Protein AF-S4NZ75-F1 (afdb_monomer_lite)

pLDDT: mean 73.36, std 19.25, range [35.44, 97.94]

Structure (mmCIF, N/CA/C/O backbone):
data_AF-S4NZ75-F1
#
_entry.id   AF-S4NZ75-F1
#
loop_
_atom_site.group_PDB
_atom_site.id
_atom_site.type_symbol
_atom_site.label_atom_id
_atom_site.label_alt_id
_atom_site.label_comp_id
_atom_site.label_asym_id
_atom_site.label_entity_id
_atom_site.label_seq_id
_atom_site.pdbx_PDB_ins_code
_atom_site.Cartn_x
_atom_site.Cartn_y
_atom_site.Cartn_z
_atom_site.occupancy
_atom_site.B_iso_or_equiv
_atom_site.auth_seq_id
_atom_site.auth_comp_id
_atom_site.auth_asym_id
_atom_site.auth_atom_id
_atom_site.pdbx_PDB_model_num
ATOM 1 N N . MET A 1 1 ? 6.608 3.256 17.952 1.00 56.69 1 MET A N 1
ATOM 2 C CA . MET A 1 1 ? 6.603 2.226 19.010 1.00 56.69 1 MET A CA 1
ATOM 3 C C . MET A 1 1 ? 7.749 2.541 19.946 1.00 56.69 1 MET A C 1
ATOM 5 O O . MET A 1 1 ? 8.880 2.604 19.479 1.00 56.69 1 MET A O 1
ATOM 9 N N . ASN A 1 2 ? 7.466 2.850 21.210 1.00 57.41 2 ASN A N 1
ATOM 10 C CA . ASN A 1 2 ? 8.520 3.160 22.168 1.00 57.41 2 ASN A CA 1
ATOM 11 C C . ASN A 1 2 ? 8.858 1.890 22.957 1.00 57.41 2 ASN A C 1
ATOM 13 O O . ASN A 1 2 ? 8.161 1.525 23.902 1.00 57.41 2 ASN A O 1
ATOM 17 N N . VAL A 1 3 ? 9.915 1.203 22.523 1.00 64.94 3 VAL A N 1
ATOM 18 C CA . VAL A 1 3 ? 10.312 -0.110 23.052 1.00 64.94 3 VAL A CA 1
ATOM 19 C C . VAL A 1 3 ? 10.745 -0.022 24.522 1.00 64.94 3 VAL A C 1
ATOM 21 O O . VAL A 1 3 ? 10.578 -0.989 25.255 1.00 64.94 3 VAL A O 1
ATOM 24 N N . SER A 1 4 ? 11.213 1.142 24.995 1.00 77.75 4 SER A N 1
ATOM 25 C CA . SER A 1 4 ? 11.624 1.324 26.396 1.00 77.75 4 SER A CA 1
ATOM 26 C C . SER A 1 4 ? 10.459 1.516 27.366 1.00 77.75 4 SER A C 1
ATOM 28 O O . SER A 1 4 ? 10.624 1.293 28.561 1.00 77.75 4 SER A O 1
ATOM 30 N N . THR A 1 5 ? 9.282 1.921 26.877 1.00 79.19 5 THR A N 1
ATOM 31 C CA . THR A 1 5 ? 8.102 2.165 27.727 1.00 79.19 5 THR A CA 1
ATOM 32 C C . THR A 1 5 ? 7.029 1.095 27.587 1.00 79.19 5 THR A C 1
ATOM 34 O O . THR A 1 5 ? 6.016 1.180 28.276 1.00 79.19 5 THR A O 1
ATOM 37 N N . GLU A 1 6 ? 7.236 0.087 26.729 1.00 84.12 6 GLU A N 1
ATOM 38 C CA . GLU A 1 6 ? 6.261 -0.982 26.471 1.00 84.12 6 GLU A CA 1
ATOM 39 C C . GLU A 1 6 ? 4.875 -0.448 26.044 1.00 84.12 6 GLU A C 1
ATOM 41 O O . GLU A 1 6 ? 3.839 -1.074 26.288 1.00 84.12 6 GLU A O 1
ATOM 46 N N . ARG A 1 7 ? 4.843 0.725 25.397 1.00 83.56 7 ARG A N 1
ATOM 47 C CA . ARG A 1 7 ? 3.615 1.412 24.978 1.00 83.56 7 ARG A CA 1
ATOM 48 C C . ARG A 1 7 ? 3.452 1.422 23.468 1.00 83.56 7 ARG A C 1
ATOM 50 O O . ARG A 1 7 ? 4.395 1.653 22.702 1.00 83.56 7 ARG A O 1
ATOM 57 N N . ILE A 1 8 ? 2.210 1.228 23.054 1.00 85.12 8 ILE A N 1
ATOM 58 C CA . ILE A 1 8 ? 1.747 1.376 21.679 1.00 85.12 8 ILE A CA 1
ATOM 59 C C . ILE A 1 8 ? 0.622 2.409 21.647 1.00 85.12 8 ILE A C 1
ATOM 61 O O . ILE A 1 8 ? -0.115 2.568 22.617 1.00 85.12 8 ILE A O 1
ATOM 65 N N . TRP A 1 9 ? 0.489 3.128 20.539 1.00 82.62 9 TRP A N 1
ATOM 66 C CA . TRP A 1 9 ? -0.641 4.027 20.339 1.00 82.62 9 TRP A CA 1
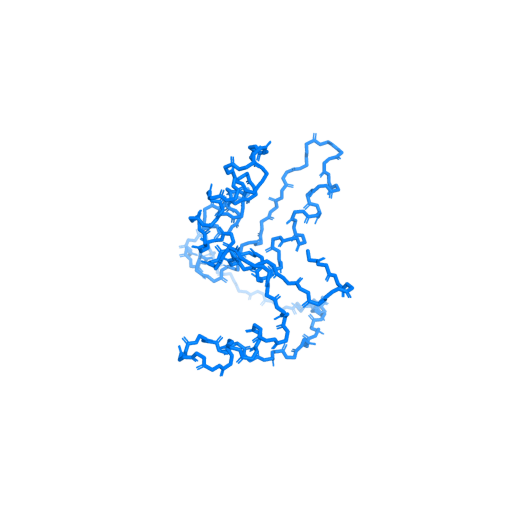ATOM 67 C C . TRP A 1 9 ? -1.818 3.229 19.778 1.00 82.62 9 TRP A C 1
ATOM 69 O O . TRP A 1 9 ? -1.687 2.596 18.730 1.00 82.62 9 TRP A O 1
ATOM 79 N N . CYS A 1 10 ? -2.956 3.243 20.468 1.00 78.06 10 CYS A N 1
ATOM 80 C CA . CYS A 1 10 ? -4.197 2.699 19.938 1.00 78.06 10 CYS A CA 1
ATOM 81 C C . CYS A 1 10 ? -4.912 3.786 19.134 1.00 78.06 10 CYS A C 1
ATOM 83 O O . CYS A 1 10 ? -5.366 4.776 19.702 1.00 78.06 10 CYS A O 1
ATOM 85 N N . TYR A 1 11 ? -5.047 3.589 17.823 1.00 75.06 11 TYR A N 1
ATOM 86 C CA . TYR A 1 11 ? -5.740 4.540 16.946 1.00 75.06 11 TYR A CA 1
ATOM 87 C C . TYR A 1 11 ? -7.269 4.477 17.046 1.00 75.06 11 TYR A C 1
ATOM 89 O O . TYR A 1 11 ? -7.930 5.410 16.616 1.00 75.06 11 TYR A O 1
ATOM 97 N N . LEU A 1 12 ? -7.830 3.412 17.627 1.00 71.94 12 LEU A N 1
ATOM 98 C CA . LEU A 1 12 ? -9.268 3.327 17.912 1.00 71.94 12 LEU A CA 1
ATOM 99 C C . LEU A 1 12 ? -9.644 4.110 19.176 1.00 71.94 12 LEU A C 1
ATOM 101 O O . LEU A 1 12 ? -10.707 4.714 19.235 1.00 71.94 12 LEU A O 1
ATOM 105 N N . CYS A 1 13 ? -8.767 4.095 20.181 1.00 79.94 13 CYS A N 1
ATOM 106 C CA . CYS A 1 13 ? -9.012 4.720 21.483 1.00 79.94 13 CYS A CA 1
ATOM 107 C C . CYS A 1 13 ? -8.287 6.065 21.661 1.00 79.94 13 CYS A C 1
ATOM 109 O O . CYS A 1 13 ? -8.348 6.630 22.749 1.00 79.94 13 CYS A O 1
ATOM 111 N N . GLU A 1 14 ? -7.536 6.511 20.646 1.00 79.19 14 GLU A N 1
ATOM 112 C CA . GLU A 1 14 ? -6.693 7.720 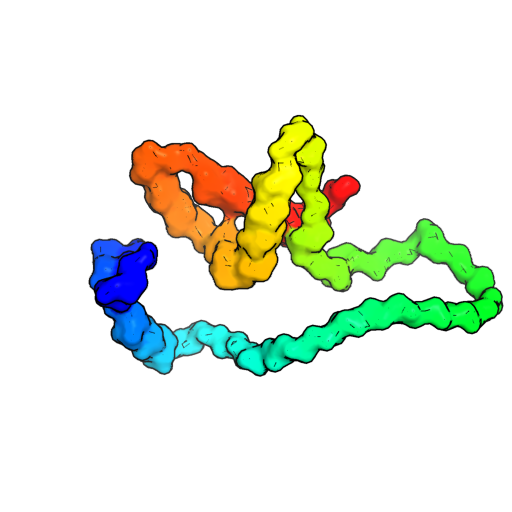20.647 1.00 79.19 14 GLU A CA 1
ATOM 113 C C . GLU A 1 14 ? -5.817 7.875 21.905 1.00 79.19 14 GLU A C 1
ATOM 115 O O . GLU A 1 14 ? -5.666 8.959 22.470 1.00 79.19 14 GLU A O 1
ATOM 120 N N . LYS A 1 15 ? -5.239 6.766 22.381 1.00 83.88 15 LYS A N 1
ATOM 121 C CA . LYS A 1 15 ? -4.471 6.742 23.632 1.00 83.88 15 LYS A CA 1
ATOM 122 C C . LYS A 1 15 ? -3.302 5.770 23.569 1.00 83.88 15 LYS A C 1
ATOM 124 O O . LYS A 1 15 ? -3.373 4.723 22.921 1.00 83.88 15 LYS A O 1
ATOM 129 N N . GLU A 1 16 ? -2.242 6.083 24.310 1.00 86.00 16 GLU A N 1
ATOM 130 C CA . GLU A 1 16 ? -1.192 5.114 24.615 1.00 86.00 16 GLU A CA 1
ATOM 131 C C . GLU A 1 16 ? -1.734 3.987 25.501 1.00 86.00 16 GLU A C 1
ATOM 133 O O . GLU A 1 16 ? -2.269 4.218 26.589 1.00 86.00 16 GLU A O 1
ATOM 138 N N . VAL A 1 17 ? -1.553 2.755 25.040 1.00 85.31 17 VAL A N 1
ATOM 139 C CA . VAL A 1 17 ? -1.882 1.538 25.776 1.00 85.31 17 VAL A CA 1
ATOM 140 C C . VAL A 1 17 ? -0.624 0.702 25.975 1.00 85.31 17 VAL A C 1
ATOM 142 O O . VAL A 1 17 ? 0.282 0.684 25.141 1.00 85.31 17 VAL A O 1
ATOM 145 N N . HIS A 1 18 ? -0.555 0.010 27.108 1.00 86.88 18 HIS A N 1
ATOM 146 C CA . HIS A 1 18 ? 0.535 -0.920 27.384 1.00 86.88 18 HIS A CA 1
ATOM 147 C C . HIS A 1 18 ? 0.383 -2.170 26.516 1.00 86.88 18 HIS A C 1
ATOM 149 O O . HIS A 1 18 ? -0.699 -2.756 26.473 1.00 86.88 18 HIS A O 1
ATOM 155 N N . PHE A 1 19 ? 1.463 -2.607 25.863 1.00 79.31 19 PHE A N 1
ATOM 156 C CA . PHE A 1 19 ? 1.405 -3.711 24.900 1.00 79.31 19 PHE A CA 1
ATOM 157 C C . PHE A 1 19 ? 0.921 -5.019 25.551 1.00 79.31 19 PHE A C 1
ATOM 159 O O . PHE A 1 19 ? 0.091 -5.713 24.973 1.00 79.31 19 PHE A O 1
ATOM 166 N N . ARG A 1 20 ? 1.362 -5.324 26.782 1.00 79.75 20 ARG A N 1
ATOM 167 C CA . ARG A 1 20 ? 0.931 -6.529 27.518 1.00 79.75 20 ARG A CA 1
ATOM 168 C C . ARG A 1 20 ? -0.554 -6.510 27.858 1.00 79.75 20 ARG A C 1
ATOM 170 O O . ARG A 1 20 ? -1.217 -7.533 27.751 1.00 79.75 20 ARG A O 1
ATOM 177 N N . ALA A 1 21 ? -1.076 -5.343 28.236 1.00 72.06 21 ALA A N 1
ATOM 178 C CA . ALA A 1 21 ? -2.499 -5.178 28.497 1.00 72.06 21 ALA A CA 1
ATOM 179 C C . ALA A 1 21 ? -3.300 -5.318 27.195 1.00 72.06 21 ALA A C 1
ATOM 181 O O . ALA A 1 21 ? -4.275 -6.055 27.162 1.00 72.06 21 ALA A O 1
ATOM 182 N N . ALA A 1 22 ? -2.855 -4.679 26.109 1.00 69.06 22 ALA A N 1
ATOM 183 C CA . ALA A 1 22 ? -3.511 -4.761 24.806 1.00 69.06 22 ALA A CA 1
ATOM 184 C C . ALA A 1 22 ? -3.561 -6.199 24.254 1.00 69.06 22 ALA A C 1
ATOM 186 O O . ALA A 1 22 ? -4.609 -6.623 23.777 1.00 69.06 22 ALA A O 1
ATOM 187 N N . LEU A 1 23 ? -2.472 -6.968 24.380 1.00 73.19 23 LEU A N 1
ATOM 188 C CA . LEU A 1 23 ? -2.443 -8.389 24.009 1.00 73.19 23 LEU A CA 1
ATOM 189 C C . LEU A 1 23 ? -3.374 -9.239 24.884 1.00 73.19 23 LEU A C 1
ATOM 191 O O . LEU A 1 23 ? -4.065 -10.113 24.371 1.00 73.19 23 LEU A O 1
ATOM 195 N N . ALA A 1 24 ? -3.433 -8.969 26.191 1.00 70.81 24 ALA A N 1
ATOM 196 C CA . ALA A 1 24 ? -4.364 -9.660 27.079 1.00 70.81 24 ALA A CA 1
ATOM 197 C C . ALA A 1 24 ? -5.828 -9.377 26.701 1.00 70.81 24 ALA A C 1
ATOM 199 O O . ALA A 1 24 ? -6.634 -10.299 26.692 1.00 70.81 24 ALA A O 1
ATOM 200 N N . TYR A 1 25 ? -6.163 -8.137 26.327 1.00 64.12 25 TYR A N 1
ATOM 201 C CA . TYR A 1 25 ? -7.500 -7.786 25.835 1.00 64.12 25 TYR A CA 1
ATOM 202 C C . TYR A 1 25 ? -7.831 -8.441 24.489 1.00 64.12 25 TYR A C 1
ATOM 204 O O . TYR A 1 25 ? -8.965 -8.876 24.304 1.00 64.12 25 TYR A O 1
ATOM 212 N N . ALA A 1 26 ? -6.863 -8.561 23.574 1.00 63.50 26 ALA A N 1
ATOM 213 C CA . ALA A 1 26 ? -7.059 -9.266 22.306 1.00 63.50 26 ALA A CA 1
ATOM 214 C C . ALA A 1 26 ? -7.415 -10.751 22.515 1.00 63.50 26 ALA A C 1
ATOM 216 O O . ALA A 1 26 ? -8.235 -11.289 21.781 1.00 63.50 26 ALA A O 1
ATOM 217 N N . ASN A 1 27 ? -6.883 -11.382 23.567 1.00 58.91 27 ASN A N 1
ATOM 218 C CA . ASN A 1 27 ? -7.193 -12.770 23.930 1.00 58.91 27 ASN A CA 1
ATOM 219 C C . ASN A 1 27 ? -8.544 -12.956 24.652 1.00 58.91 27 ASN A C 1
ATOM 221 O O . ASN A 1 27 ? -8.937 -14.091 24.907 1.00 58.91 27 ASN A O 1
ATOM 225 N N . ILE A 1 28 ? -9.234 -11.873 25.027 1.00 61.47 28 ILE A N 1
ATOM 226 C CA . ILE A 1 28 ? -10.517 -11.912 25.759 1.00 61.47 28 ILE A CA 1
ATOM 227 C C . ILE A 1 28 ? -11.695 -11.500 24.848 1.00 61.47 28 ILE A C 1
ATOM 229 O O . ILE A 1 28 ? -12.858 -11.640 25.225 1.00 61.47 28 ILE A O 1
ATOM 233 N N . GLY A 1 29 ? -11.423 -11.011 23.633 1.00 47.25 29 GLY A N 1
ATOM 234 C CA . GLY A 1 29 ? -12.456 -10.696 22.644 1.00 47.25 29 GLY A CA 1
ATOM 235 C C . GLY A 1 29 ? -13.066 -11.957 22.015 1.00 47.25 29 GLY A C 1
ATOM 236 O O . GLY A 1 29 ? -12.359 -12.950 21.839 1.00 47.25 29 GLY A O 1
ATOM 237 N N . PRO A 1 30 ? -14.362 -11.950 21.653 1.00 50.75 30 PRO A N 1
ATOM 238 C CA . PRO A 1 30 ? -14.932 -13.034 20.875 1.00 50.75 30 PRO A CA 1
ATOM 239 C C . PRO A 1 30 ? -14.401 -12.938 19.437 1.00 50.75 30 PRO A C 1
ATOM 241 O O . PRO A 1 30 ? -14.611 -11.938 18.759 1.00 50.75 30 PRO A O 1
ATOM 244 N N . ASP A 1 31 ? -13.713 -13.997 19.021 1.00 51.84 31 ASP A N 1
ATOM 245 C CA . ASP A 1 31 ? -13.438 -14.400 17.640 1.00 51.84 31 ASP A CA 1
ATOM 246 C C . ASP A 1 31 ? -12.767 -13.367 16.707 1.00 51.84 31 ASP A C 1
ATOM 248 O O . ASP A 1 31 ? -13.401 -12.671 15.915 1.00 51.84 31 ASP A O 1
ATOM 252 N N . THR A 1 32 ? -11.432 -13.364 16.705 1.00 42.94 32 THR A N 1
ATOM 253 C CA . THR A 1 32 ? -10.648 -13.020 15.509 1.00 42.94 32 THR A CA 1
ATOM 254 C C . THR A 1 32 ? -9.566 -14.071 15.311 1.00 42.94 32 THR A C 1
ATOM 256 O O . THR A 1 32 ? -8.541 -14.044 15.988 1.00 42.94 32 THR A O 1
ATOM 259 N N . SER A 1 33 ? -9.861 -15.016 14.413 1.00 44.28 33 SER A N 1
ATOM 260 C CA . SER A 1 33 ? -8.956 -15.911 13.676 1.00 44.28 33 SER A CA 1
ATOM 261 C C . SER A 1 33 ? -7.528 -16.015 14.221 1.00 44.28 33 SER A C 1
ATOM 263 O O . SER A 1 33 ? -6.623 -15.279 13.815 1.00 44.28 33 SER A O 1
ATOM 265 N N . VAL A 1 34 ? -7.326 -16.996 15.095 1.00 39.47 34 VAL A N 1
ATOM 266 C CA . VAL A 1 34 ? -6.007 -17.542 15.403 1.00 39.47 34 VAL A CA 1
ATOM 267 C C . VAL A 1 34 ? -5.469 -18.146 14.104 1.00 39.47 34 VAL A C 1
ATOM 269 O O . VAL A 1 34 ? -5.976 -19.161 13.633 1.00 39.47 34 VAL A O 1
ATOM 272 N N . VAL A 1 35 ? -4.488 -17.499 13.476 1.00 45.34 35 VAL A N 1
ATOM 273 C CA . VAL A 1 35 ? -3.644 -18.183 12.493 1.00 45.34 35 VAL A CA 1
ATOM 274 C C . VAL A 1 35 ? -2.557 -18.892 13.284 1.00 45.34 35 VAL A C 1
ATOM 276 O O . VAL A 1 35 ? -1.715 -18.262 13.921 1.00 45.34 35 VAL A O 1
ATOM 279 N N . GLU A 1 36 ? -2.673 -20.214 13.328 1.00 35.44 36 GLU A N 1
ATOM 280 C CA . GLU A 1 36 ? -1.733 -21.097 13.997 1.00 35.44 36 GLU A CA 1
ATOM 281 C C . GLU A 1 36 ? -0.318 -20.948 13.423 1.00 35.44 36 GLU A C 1
ATOM 283 O O . GLU A 1 36 ? -0.104 -20.709 12.232 1.00 35.44 36 GLU A O 1
ATOM 288 N N . ASP A 1 37 ? 0.637 -21.093 14.335 1.00 41.50 37 ASP A N 1
ATOM 289 C CA . ASP A 1 37 ? 2.078 -21.163 14.143 1.00 41.50 37 ASP A CA 1
ATOM 290 C C . ASP A 1 37 ? 2.453 -22.203 13.072 1.00 41.50 37 ASP A C 1
ATOM 292 O O . ASP A 1 37 ? 2.539 -23.403 13.332 1.00 41.50 37 ASP A O 1
ATOM 296 N N . MET A 1 38 ? 2.666 -21.750 11.835 1.00 41.84 38 MET A N 1
ATOM 297 C CA . MET A 1 38 ? 3.215 -22.597 10.783 1.00 41.84 38 MET A CA 1
ATOM 298 C C . MET A 1 38 ? 4.736 -22.547 10.880 1.00 41.84 38 MET A C 1
ATOM 300 O O . MET A 1 38 ? 5.383 -21.630 10.371 1.00 41.84 38 MET A O 1
ATOM 304 N N . SER A 1 39 ? 5.296 -23.567 11.531 1.00 36.66 39 SER A N 1
ATOM 305 C CA . SER A 1 39 ? 6.721 -23.884 11.521 1.00 36.66 39 SER A CA 1
ATOM 306 C C . SER A 1 39 ? 7.336 -23.601 10.145 1.00 36.66 39 SER A C 1
ATOM 308 O O . SER A 1 39 ? 6.937 -24.185 9.133 1.00 36.66 39 SER A O 1
ATOM 310 N N . VAL A 1 40 ? 8.297 -22.677 10.101 1.00 42.50 40 VAL A N 1
ATOM 311 C CA . VAL A 1 40 ? 9.049 -22.336 8.891 1.00 42.50 40 VAL A CA 1
ATOM 312 C C . VAL A 1 40 ? 9.929 -23.534 8.543 1.00 42.50 40 VAL A C 1
ATOM 314 O O . VAL A 1 40 ? 11.079 -23.643 8.960 1.00 42.50 40 VAL A O 1
ATOM 317 N N . SER A 1 41 ? 9.370 -24.478 7.789 1.00 39.47 41 SER A N 1
ATOM 318 C CA . SER A 1 41 ? 10.152 -25.486 7.090 1.00 39.47 41 SER A CA 1
ATOM 319 C C . SER A 1 41 ? 10.713 -24.817 5.844 1.00 39.47 41 SER A C 1
ATOM 321 O O . SER A 1 41 ? 10.062 -24.738 4.803 1.00 39.47 41 SER A O 1
ATOM 323 N N . THR A 1 42 ? 11.918 -24.271 5.983 1.00 45.72 42 THR A N 1
ATOM 324 C CA . THR A 1 42 ? 12.754 -23.785 4.888 1.00 45.72 42 THR A CA 1
ATOM 325 C C . THR A 1 42 ? 12.957 -24.916 3.882 1.00 45.72 42 THR A C 1
ATOM 327 O O . THR A 1 42 ? 13.899 -25.699 3.989 1.00 45.72 42 THR A O 1
ATOM 330 N N . ARG A 1 43 ? 12.075 -25.032 2.888 1.00 47.88 43 ARG A N 1
ATOM 331 C CA . ARG A 1 43 ? 12.331 -25.860 1.711 1.00 47.88 43 ARG A CA 1
ATOM 332 C C . ARG A 1 43 ? 13.044 -24.990 0.695 1.00 47.88 43 ARG A C 1
ATOM 334 O O . ARG A 1 43 ? 12.435 -24.364 -0.165 1.00 47.88 43 ARG A O 1
ATOM 341 N N . LEU A 1 44 ? 14.364 -24.952 0.842 1.00 51.16 44 LEU A N 1
ATOM 342 C CA . LEU A 1 44 ? 15.274 -24.648 -0.248 1.00 51.16 44 LEU A CA 1
ATOM 343 C C . LEU A 1 44 ? 15.008 -25.697 -1.344 1.00 51.16 44 LEU A C 1
ATOM 345 O O . LEU A 1 44 ? 15.460 -26.837 -1.252 1.00 51.16 44 LEU A O 1
ATOM 349 N N . GLY A 1 45 ? 14.160 -25.344 -2.310 1.00 38.66 45 GLY A N 1
ATOM 350 C CA . GLY A 1 45 ? 13.799 -26.191 -3.439 1.00 38.66 45 GLY A CA 1
ATOM 351 C C . GLY A 1 45 ? 14.993 -26.346 -4.368 1.00 38.66 45 GLY A C 1
ATOM 352 O O . GLY A 1 45 ? 15.303 -25.451 -5.147 1.00 38.66 45 GLY A O 1
ATOM 353 N N . SER A 1 46 ? 15.675 -27.475 -4.210 1.00 46.94 46 SER A N 1
ATOM 354 C CA . SER A 1 46 ? 16.750 -27.982 -5.052 1.00 46.94 46 SER A CA 1
ATOM 355 C C . SER A 1 46 ? 16.382 -27.916 -6.538 1.00 46.94 46 SER A C 1
ATOM 357 O O . SER A 1 46 ? 15.288 -28.323 -6.930 1.00 46.94 46 SER A O 1
ATOM 359 N N . VAL A 1 47 ? 17.315 -27.440 -7.364 1.00 49.88 47 VAL A N 1
ATOM 360 C CA . VAL A 1 47 ? 17.255 -27.552 -8.825 1.00 49.88 47 VAL A CA 1
ATOM 361 C C . VAL A 1 47 ? 17.343 -29.038 -9.178 1.00 49.88 47 VAL A C 1
ATOM 363 O O . VAL A 1 4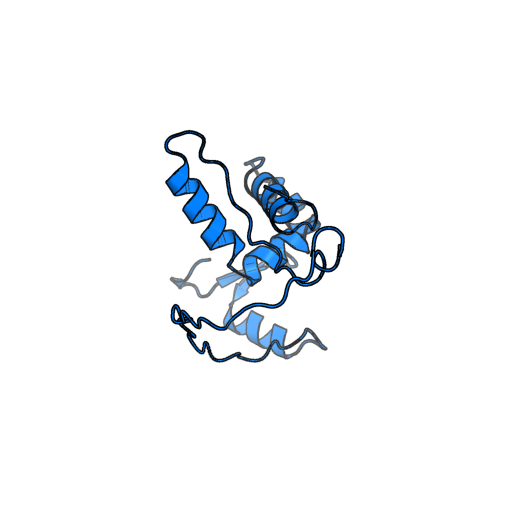7 ? 18.425 -29.616 -9.245 1.00 49.88 47 VAL A O 1
ATOM 366 N N . GLY A 1 48 ? 16.188 -29.677 -9.345 1.00 39.47 48 GLY A N 1
ATOM 367 C CA . GLY A 1 48 ? 16.070 -31.039 -9.847 1.00 39.47 48 GLY A CA 1
ATOM 368 C C . GLY A 1 48 ? 15.896 -31.027 -11.359 1.00 39.47 48 GLY A C 1
ATOM 369 O O . GLY A 1 48 ? 14.778 -30.908 -11.846 1.00 39.47 48 GLY A O 1
ATOM 370 N N . ILE A 1 49 ? 16.995 -31.173 -12.101 1.00 51.28 49 ILE A N 1
ATOM 371 C CA . ILE A 1 49 ? 16.947 -31.605 -13.503 1.00 51.28 49 ILE A CA 1
ATOM 372 C C . ILE A 1 49 ? 16.425 -33.044 -13.496 1.00 51.28 49 ILE A C 1
ATOM 374 O O . ILE A 1 49 ? 17.123 -33.954 -13.054 1.00 51.28 49 ILE A O 1
ATOM 378 N N . SER A 1 50 ? 15.192 -33.244 -13.953 1.00 49.62 50 SER A N 1
ATOM 379 C CA . SER A 1 50 ? 14.663 -34.565 -14.295 1.00 49.62 50 SER A CA 1
ATOM 380 C C . SER A 1 50 ? 14.295 -34.539 -15.770 1.00 49.62 50 SER A C 1
ATOM 382 O O . SER A 1 50 ? 13.354 -3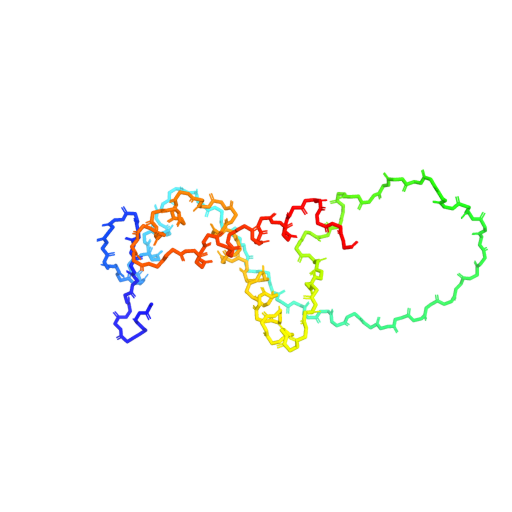3.865 -16.174 1.00 49.62 50 SER A O 1
ATOM 384 N N . VAL A 1 51 ? 15.109 -35.222 -16.567 1.00 46.06 51 VAL A N 1
ATOM 385 C CA . VAL A 1 51 ? 14.901 -35.454 -17.997 1.00 46.06 51 VAL A CA 1
ATOM 386 C C . VAL A 1 51 ? 14.052 -36.716 -18.123 1.00 46.06 51 VAL A C 1
ATOM 388 O O . VAL A 1 51 ? 14.488 -37.751 -17.635 1.00 46.06 51 VAL A O 1
ATOM 391 N N . ASN A 1 52 ? 12.872 -36.614 -18.735 1.00 42.44 52 ASN A N 1
ATOM 392 C CA . ASN A 1 52 ? 12.091 -37.699 -19.353 1.00 42.44 52 ASN A CA 1
ATOM 393 C C . ASN A 1 52 ? 11.212 -37.003 -20.419 1.00 42.44 52 ASN A C 1
ATOM 395 O O . ASN A 1 52 ? 10.391 -36.168 -20.058 1.00 42.44 52 ASN A O 1
ATOM 399 N N . SER A 1 53 ? 11.602 -37.018 -21.696 1.00 49.31 53 SER A N 1
ATOM 400 C CA . SER A 1 53 ? 11.165 -37.977 -22.730 1.00 49.31 53 SER A CA 1
ATOM 401 C C . SER A 1 53 ? 9.708 -37.774 -23.179 1.00 49.31 53 SER A C 1
ATOM 403 O O . SER A 1 53 ? 8.800 -38.342 -22.587 1.00 49.31 53 SER A O 1
ATOM 405 N N . ASP A 1 54 ? 9.571 -36.946 -24.222 1.00 56.25 54 ASP A N 1
ATOM 406 C CA . ASP A 1 54 ? 8.653 -37.001 -25.375 1.00 56.25 54 ASP A CA 1
ATOM 407 C C . ASP A 1 54 ? 7.205 -37.490 -25.177 1.00 56.25 54 ASP A C 1
ATOM 409 O O . ASP A 1 54 ? 6.959 -38.688 -25.262 1.00 56.25 54 ASP A O 1
ATOM 413 N N . GLU A 1 55 ? 6.249 -36.551 -25.090 1.00 50.94 55 GLU A N 1
ATOM 414 C CA . GLU A 1 55 ? 4.926 -36.646 -25.741 1.00 50.94 55 GLU A CA 1
ATOM 415 C C . GLU A 1 55 ? 4.441 -35.237 -26.156 1.00 50.94 55 GLU A C 1
ATOM 417 O O . GLU A 1 55 ? 4.318 -34.331 -25.330 1.00 50.94 55 GLU A O 1
ATOM 422 N N . ASP A 1 56 ? 4.194 -35.061 -27.457 1.00 57.69 56 ASP A N 1
ATOM 423 C CA . ASP A 1 56 ? 3.706 -33.838 -28.101 1.00 57.69 56 ASP A CA 1
ATOM 424 C C . ASP A 1 56 ? 2.236 -33.549 -27.732 1.00 57.69 56 ASP A C 1
ATOM 426 O O . ASP A 1 56 ? 1.303 -34.073 -28.346 1.00 57.69 56 ASP A O 1
ATOM 430 N N . LEU A 1 57 ? 2.018 -32.679 -26.746 1.00 53.22 57 LEU A N 1
ATOM 431 C CA . LEU A 1 57 ? 0.738 -32.005 -26.520 1.00 53.22 57 LEU A CA 1
ATOM 432 C C . LEU A 1 57 ? 0.932 -30.513 -26.792 1.00 53.22 57 LEU A C 1
ATOM 434 O O . LEU A 1 57 ? 1.700 -29.858 -26.093 1.00 53.22 57 LEU A O 1
ATOM 438 N N . ASP A 1 58 ? 0.247 -30.001 -27.813 1.00 57.38 58 ASP A N 1
ATOM 439 C CA . ASP A 1 58 ? 0.240 -28.586 -28.196 1.00 57.38 58 ASP A CA 1
ATOM 440 C C . ASP A 1 58 ? -0.530 -27.764 -27.126 1.00 57.38 58 ASP A C 1
ATOM 442 O O . ASP A 1 58 ? -1.750 -27.928 -27.016 1.00 57.38 58 ASP A O 1
ATOM 446 N N . PRO A 1 59 ? 0.132 -26.962 -26.258 1.00 55.56 59 PRO A N 1
ATOM 447 C CA . PRO A 1 59 ? -0.472 -26.389 -25.045 1.00 55.56 59 PRO A CA 1
ATOM 448 C C . PRO A 1 59 ? -1.112 -25.001 -25.228 1.00 55.56 59 PRO A C 1
ATOM 450 O O . PRO A 1 59 ? -1.529 -24.397 -24.238 1.00 55.56 59 PRO A O 1
ATOM 453 N N . ASP A 1 60 ? -1.173 -24.477 -26.453 1.00 57.97 60 ASP A N 1
ATOM 454 C CA . ASP A 1 60 ? -1.397 -23.052 -26.745 1.00 57.97 60 ASP A CA 1
ATOM 455 C C . ASP A 1 60 ? -2.813 -22.487 -26.453 1.00 57.97 60 ASP A C 1
ATOM 457 O O . ASP A 1 60 ? -3.084 -21.350 -26.832 1.00 57.97 60 ASP A O 1
ATOM 461 N N . ASP A 1 61 ? -3.721 -23.186 -25.751 1.00 56.06 61 ASP A N 1
ATOM 462 C CA . ASP A 1 61 ? -5.079 -22.638 -25.510 1.00 56.06 61 ASP A CA 1
ATOM 463 C C . ASP A 1 61 ? -5.788 -23.061 -24.200 1.00 56.06 61 ASP A C 1
ATOM 465 O O . ASP A 1 61 ? -7.017 -23.062 -24.109 1.00 56.06 61 ASP A O 1
ATOM 469 N N . MET A 1 62 ? -5.048 -23.420 -23.141 1.00 53.22 62 MET A N 1
ATOM 470 C CA . MET A 1 62 ? -5.638 -23.657 -21.808 1.00 53.22 62 MET A CA 1
ATOM 471 C C . MET A 1 62 ? -5.370 -22.485 -20.850 1.00 53.22 62 MET A C 1
ATOM 473 O O . MET A 1 62 ? -4.403 -22.485 -20.089 1.00 53.22 62 MET A O 1
ATOM 477 N N . ASP A 1 63 ? -6.279 -21.503 -20.851 1.00 57.16 63 ASP A N 1
ATOM 478 C CA . ASP A 1 63 ? -6.402 -20.419 -19.856 1.00 57.16 63 ASP A CA 1
ATOM 479 C C . ASP A 1 63 ? -6.868 -20.962 -18.485 1.00 57.16 63 ASP A C 1
ATOM 481 O O . ASP A 1 63 ? -7.976 -20.707 -18.017 1.00 57.16 63 ASP A O 1
ATOM 485 N N . TYR A 1 64 ? -6.028 -21.775 -17.843 1.00 57.81 64 TYR A N 1
ATOM 486 C CA . TYR A 1 64 ? -6.250 -22.316 -16.500 1.00 57.81 64 TYR A CA 1
ATOM 487 C C . TYR A 1 64 ? -5.089 -21.949 -15.570 1.00 57.81 64 TYR A C 1
ATOM 489 O O . TYR A 1 64 ? -4.408 -22.845 -15.088 1.00 57.81 64 TYR A O 1
ATOM 497 N N . ASP A 1 65 ? -4.819 -20.660 -15.299 1.00 58.06 65 ASP A N 1
ATOM 498 C CA . ASP A 1 65 ? -3.865 -20.334 -14.213 1.00 58.06 65 ASP A CA 1
ATOM 499 C C . ASP A 1 65 ? -3.885 -18.902 -13.614 1.00 58.06 65 ASP A C 1
ATOM 501 O O . ASP A 1 65 ? -2.882 -18.445 -13.065 1.00 58.06 65 ASP A O 1
ATOM 505 N N . ASP A 1 66 ? -4.985 -18.136 -13.673 1.00 59.16 66 ASP A N 1
ATOM 506 C CA . ASP A 1 66 ? -5.033 -16.824 -12.972 1.00 59.16 66 ASP A CA 1
ATOM 507 C C . ASP A 1 66 ? -5.446 -16.957 -11.485 1.00 59.16 66 ASP A C 1
ATOM 509 O O . ASP A 1 66 ? -5.255 -16.044 -10.674 1.00 59.16 66 ASP A O 1
ATOM 513 N N . GLU A 1 67 ? -6.003 -18.107 -11.084 1.00 62.03 67 GLU A N 1
ATOM 514 C CA . GLU A 1 67 ? -6.439 -18.357 -9.702 1.00 62.03 67 GLU A CA 1
ATOM 515 C C . GLU A 1 67 ? -5.377 -18.984 -8.799 1.00 62.03 67 GLU A C 1
ATOM 517 O O . GLU A 1 67 ? -5.412 -18.734 -7.593 1.00 62.03 67 GLU A O 1
ATOM 522 N N . GLN A 1 68 ? -4.434 -19.745 -9.358 1.00 66.56 68 GLN A N 1
ATOM 523 C CA . GLN A 1 68 ? -3.427 -20.488 -8.591 1.00 66.56 68 GLN A CA 1
ATOM 524 C C . GLN A 1 68 ? -2.123 -19.713 -8.389 1.00 66.56 68 GLN A C 1
ATOM 526 O O . GLN A 1 68 ? -1.335 -20.057 -7.503 1.00 66.56 68 GLN A O 1
ATOM 531 N N . ARG A 1 69 ? -1.910 -18.613 -9.120 1.00 72.94 69 ARG A N 1
ATOM 532 C CA . ARG A 1 69 ? -0.716 -17.788 -8.929 1.00 72.94 69 ARG A CA 1
ATOM 533 C C . ARG A 1 69 ? -0.779 -16.993 -7.621 1.00 72.94 69 ARG A C 1
ATOM 535 O O . ARG A 1 69 ? -1.749 -16.269 -7.371 1.00 72.94 69 ARG A O 1
ATOM 542 N N . PRO A 1 70 ? 0.268 -17.072 -6.783 1.00 80.19 70 PRO A N 1
ATOM 543 C CA . PRO A 1 70 ? 0.340 -16.297 -5.552 1.00 80.19 70 PRO A CA 1
ATOM 544 C C . PRO A 1 70 ? 0.375 -14.791 -5.858 1.00 80.19 70 PRO A C 1
ATOM 546 O O . PRO A 1 70 ? 1.192 -14.305 -6.642 1.00 80.19 70 PRO A O 1
ATOM 549 N N . ARG A 1 71 ? -0.527 -14.038 -5.218 1.00 88.94 71 ARG A N 1
ATOM 550 C CA . ARG A 1 71 ? -0.595 -12.572 -5.328 1.00 88.94 71 ARG A CA 1
ATOM 551 C C . ARG A 1 71 ? 0.615 -11.917 -4.664 1.00 88.94 71 ARG A C 1
ATOM 553 O O . ARG A 1 71 ? 1.217 -12.488 -3.761 1.00 88.94 71 ARG A O 1
ATOM 560 N N . GLY A 1 72 ? 0.944 -10.700 -5.093 1.00 89.31 72 GLY A N 1
ATOM 561 C CA . GLY A 1 72 ? 2.057 -9.936 -4.524 1.00 89.31 72 GLY A CA 1
ATOM 562 C C . GLY A 1 72 ? 3.437 -10.323 -5.066 1.00 89.31 72 GLY A C 1
ATOM 563 O O . GLY A 1 72 ? 4.393 -9.588 -4.824 1.00 89.31 72 GLY A O 1
ATOM 564 N N . LEU A 1 73 ? 3.553 -11.405 -5.849 1.00 90.31 73 LEU A N 1
ATOM 565 C CA . LEU A 1 73 ? 4.784 -11.780 -6.554 1.00 90.31 73 LEU A CA 1
ATOM 566 C C . LEU A 1 73 ? 4.922 -11.016 -7.876 1.00 90.31 73 LEU A C 1
ATOM 568 O O . LEU A 1 73 ? 4.790 -11.578 -8.960 1.00 90.31 73 LEU A O 1
ATOM 572 N N . VAL A 1 74 ? 5.180 -9.712 -7.779 1.00 92.31 74 VAL A N 1
ATOM 573 C CA . VAL A 1 74 ? 5.345 -8.826 -8.940 1.00 92.31 74 VAL A CA 1
ATOM 574 C C . VAL A 1 74 ? 6.659 -8.061 -8.885 1.00 92.31 74 VAL A C 1
ATOM 576 O O . VAL A 1 74 ? 7.155 -7.729 -7.809 1.00 92.31 74 VAL A O 1
ATOM 579 N N . GLY A 1 75 ? 7.229 -7.761 -10.052 1.00 92.62 75 GLY A N 1
ATOM 580 C CA . GLY A 1 75 ? 8.429 -6.935 -10.173 1.00 92.62 75 GLY A CA 1
ATOM 581 C C . GLY A 1 75 ? 8.132 -5.441 -10.019 1.00 92.62 75 GLY A C 1
ATOM 582 O O . GLY A 1 75 ? 7.043 -4.973 -10.337 1.00 92.62 75 GLY A O 1
ATOM 583 N N . LEU A 1 76 ? 9.129 -4.676 -9.565 1.00 95.00 76 LEU A N 1
ATOM 584 C CA . LEU A 1 76 ? 9.106 -3.211 -9.611 1.00 95.00 76 LEU A CA 1
ATOM 585 C C . LEU A 1 76 ? 10.171 -2.735 -10.596 1.00 95.00 76 LEU A C 1
ATOM 587 O O . LEU A 1 76 ? 11.344 -3.099 -10.464 1.00 95.00 76 LEU A O 1
ATOM 591 N N . GLN A 1 77 ? 9.773 -1.905 -11.560 1.00 95.62 77 GLN A N 1
ATOM 592 C CA . GLN A 1 77 ? 10.692 -1.365 -12.557 1.00 95.62 77 GLN A CA 1
ATOM 593 C C . GLN A 1 77 ? 11.768 -0.503 -11.881 1.00 95.62 77 GLN A C 1
ATOM 595 O O . GLN A 1 77 ? 11.486 0.332 -11.019 1.00 95.62 77 GLN A O 1
ATOM 600 N N . ASN A 1 78 ? 13.028 -0.717 -12.253 1.00 96.06 78 ASN A N 1
ATOM 601 C CA . ASN A 1 78 ? 14.132 0.124 -11.805 1.00 96.06 78 ASN A CA 1
ATOM 602 C C . ASN A 1 78 ? 14.233 1.341 -12.734 1.00 96.06 78 ASN A C 1
ATOM 604 O O . ASN A 1 78 ? 14.392 1.175 -13.940 1.00 96.06 78 ASN A O 1
ATOM 608 N N . MET A 1 79 ? 14.157 2.551 -12.177 1.00 94.19 79 MET A N 1
ATOM 609 C CA . MET A 1 79 ? 14.231 3.811 -12.934 1.00 94.19 79 MET A CA 1
ATOM 610 C C . MET A 1 79 ? 15.622 4.464 -12.858 1.00 94.19 79 MET A C 1
ATOM 612 O O . MET A 1 79 ? 15.768 5.655 -13.111 1.00 94.19 79 MET A O 1
ATOM 616 N N . GLY A 1 80 ? 16.649 3.679 -12.515 1.00 94.31 80 GLY A N 1
ATOM 617 C CA . GLY A 1 80 ? 18.025 4.138 -12.328 1.00 94.31 80 GLY A CA 1
ATOM 618 C C . GLY A 1 80 ? 18.299 4.478 -10.866 1.00 94.31 80 GLY A C 1
ATOM 619 O O . GLY A 1 80 ? 17.680 5.368 -10.294 1.00 94.31 80 GLY A O 1
ATOM 620 N N . ASN A 1 81 ? 19.227 3.749 -10.242 1.00 95.38 81 ASN A N 1
ATOM 621 C CA . ASN A 1 81 ? 19.557 3.859 -8.816 1.00 95.38 81 ASN A CA 1
ATOM 622 C C . ASN A 1 81 ? 18.366 3.712 -7.848 1.00 95.38 81 ASN A C 1
ATOM 624 O O . ASN A 1 81 ? 18.536 4.000 -6.674 1.00 95.38 81 ASN A O 1
ATOM 628 N N . THR A 1 82 ? 17.191 3.227 -8.266 1.00 97.44 82 THR A N 1
ATOM 629 C CA . THR A 1 82 ? 16.036 3.027 -7.366 1.00 97.44 82 THR A CA 1
ATOM 630 C C . THR A 1 82 ? 15.938 1.605 -6.815 1.00 97.44 82 THR A C 1
ATOM 632 O O . THR A 1 82 ? 15.039 1.307 -6.031 1.00 97.44 82 THR A O 1
ATOM 635 N N . CYS A 1 83 ? 16.870 0.712 -7.166 1.00 96.94 83 CYS A N 1
ATOM 636 C CA . CYS A 1 83 ? 16.846 -0.684 -6.719 1.00 96.94 83 CYS A CA 1
ATOM 637 C C . CYS A 1 83 ? 16.874 -0.834 -5.190 1.00 96.94 83 CYS A C 1
ATOM 639 O O . CYS A 1 83 ? 16.228 -1.738 -4.668 1.00 96.94 83 CYS A O 1
ATOM 641 N N . TYR A 1 84 ? 17.544 0.073 -4.468 1.00 97.75 84 TYR A N 1
ATOM 642 C CA . TYR A 1 84 ? 17.531 0.083 -3.001 1.00 97.75 84 TYR A CA 1
ATOM 643 C C . TYR A 1 84 ? 16.111 0.285 -2.452 1.00 97.75 84 TYR A C 1
ATOM 645 O O . TYR A 1 84 ? 15.705 -0.368 -1.492 1.00 97.75 84 TYR A O 1
ATOM 653 N N . MET A 1 85 ? 15.337 1.166 -3.090 1.00 96.88 85 MET A N 1
ATOM 654 C CA . MET A 1 85 ? 13.958 1.448 -2.718 1.00 96.88 85 MET A CA 1
ATOM 655 C C . MET A 1 85 ? 13.060 0.273 -3.095 1.00 96.88 85 MET A C 1
ATOM 657 O O . MET A 1 85 ? 12.266 -0.164 -2.270 1.00 96.88 85 MET A O 1
ATOM 661 N N . ASN A 1 86 ? 13.233 -0.286 -4.298 1.00 97.44 86 ASN A N 1
ATOM 662 C CA . ASN A 1 86 ? 12.471 -1.450 -4.749 1.00 97.44 86 ASN A CA 1
ATOM 663 C C . ASN A 1 86 ? 12.680 -2.644 -3.804 1.00 97.44 86 ASN A C 1
ATOM 665 O O . ASN A 1 86 ? 11.705 -3.280 -3.415 1.00 97.44 86 ASN A O 1
ATOM 669 N N . ALA A 1 87 ? 13.918 -2.908 -3.369 1.00 97.50 87 ALA A N 1
ATOM 670 C CA . ALA A 1 87 ? 14.218 -3.969 -2.407 1.00 97.50 87 ALA A CA 1
ATOM 671 C C . ALA A 1 87 ? 13.509 -3.747 -1.058 1.00 97.50 87 ALA A C 1
ATOM 673 O O . ALA A 1 87 ? 12.893 -4.670 -0.524 1.00 97.50 87 ALA A O 1
ATOM 674 N N . ALA A 1 88 ? 13.529 -2.518 -0.532 1.00 97.94 88 ALA A N 1
ATOM 675 C CA . ALA A 1 88 ? 12.819 -2.182 0.701 1.00 97.94 88 ALA A CA 1
ATOM 676 C C . ALA A 1 88 ? 11.293 -2.330 0.555 1.00 97.94 88 ALA A C 1
ATOM 678 O O . ALA A 1 88 ? 10.640 -2.898 1.429 1.00 97.94 88 ALA A O 1
ATOM 679 N N . LEU A 1 89 ? 10.718 -1.868 -0.561 1.00 97.50 89 LEU A N 1
ATOM 680 C CA . LEU A 1 89 ? 9.285 -1.988 -0.842 1.00 97.50 89 LEU A CA 1
ATOM 681 C C . LEU A 1 89 ? 8.844 -3.453 -0.939 1.00 97.50 89 LEU A C 1
ATOM 683 O O . LEU A 1 89 ? 7.806 -3.804 -0.380 1.00 97.50 89 LEU A O 1
ATOM 687 N N . GLN A 1 90 ? 9.648 -4.309 -1.575 1.00 97.38 90 GLN A N 1
ATOM 688 C CA . GLN A 1 90 ? 9.393 -5.749 -1.656 1.00 97.38 90 GLN A CA 1
ATOM 689 C C . GLN A 1 90 ? 9.432 -6.420 -0.279 1.00 97.38 90 GLN A C 1
ATOM 691 O O . GLN A 1 90 ? 8.538 -7.201 0.045 1.00 97.38 90 GLN A O 1
ATOM 696 N N . ALA A 1 91 ? 10.411 -6.086 0.567 1.00 97.94 91 ALA A N 1
ATOM 697 C CA . ALA A 1 91 ? 10.490 -6.623 1.926 1.00 97.94 91 ALA A CA 1
ATOM 698 C C . ALA A 1 91 ? 9.267 -6.225 2.774 1.00 97.94 91 ALA A C 1
ATOM 700 O O . ALA A 1 91 ? 8.665 -7.063 3.447 1.00 97.94 91 ALA A O 1
ATOM 701 N N . LEU A 1 92 ? 8.850 -4.958 2.691 1.00 97.62 92 LEU A N 1
ATOM 702 C CA . LEU A 1 92 ? 7.672 -4.465 3.407 1.00 97.62 92 LEU A CA 1
ATOM 703 C C . LEU A 1 92 ? 6.375 -5.099 2.877 1.00 97.62 92 LEU A C 1
ATOM 705 O O . LEU A 1 92 ? 5.546 -5.525 3.671 1.00 97.62 92 LEU A O 1
ATOM 709 N N . SER A 1 93 ? 6.231 -5.232 1.553 1.00 97.12 93 SER A N 1
ATOM 710 C CA . SER A 1 93 ? 5.095 -5.901 0.890 1.00 97.12 93 SER A CA 1
ATOM 711 C C . SER A 1 93 ? 4.913 -7.360 1.326 1.00 97.12 93 SER A C 1
ATOM 713 O O . SER A 1 93 ? 3.792 -7.858 1.380 1.00 97.12 93 SER A O 1
ATOM 715 N N . ASN A 1 94 ? 6.001 -8.057 1.652 1.00 95.75 94 ASN A N 1
ATOM 716 C CA . ASN A 1 94 ? 5.951 -9.452 2.099 1.00 95.75 94 ASN A CA 1
ATOM 717 C C . ASN A 1 94 ? 5.807 -9.592 3.626 1.00 95.75 94 ASN A C 1
ATOM 719 O O . ASN A 1 94 ? 5.770 -10.704 4.151 1.00 95.75 94 ASN A O 1
ATOM 723 N N . THR A 1 95 ? 5.688 -8.482 4.358 1.00 97.12 95 THR A N 1
ATOM 724 C CA . THR A 1 95 ? 5.422 -8.499 5.799 1.00 97.12 95 THR A CA 1
ATOM 725 C C . THR A 1 95 ? 3.915 -8.582 6.044 1.00 97.12 95 THR A C 1
ATOM 727 O O . THR A 1 95 ? 3.238 -7.557 6.080 1.00 97.12 95 THR A O 1
ATOM 730 N N . GLN A 1 96 ? 3.381 -9.794 6.234 1.00 93.25 96 GLN A N 1
ATOM 731 C CA . GLN A 1 96 ? 1.927 -10.032 6.221 1.00 93.25 96 GLN A CA 1
ATOM 732 C C . GLN A 1 96 ? 1.081 -9.084 7.092 1.00 93.25 96 GLN A C 1
ATOM 734 O O . GLN A 1 96 ? 0.157 -8.473 6.557 1.00 93.25 96 GLN A O 1
ATOM 739 N N . PRO A 1 97 ? 1.405 -8.847 8.380 1.00 93.94 97 PRO A N 1
ATOM 740 C CA . PRO A 1 97 ? 0.605 -7.940 9.206 1.00 93.94 97 PRO A CA 1
ATOM 741 C C . PRO A 1 97 ? 0.529 -6.508 8.653 1.00 93.94 97 PRO A C 1
ATOM 743 O O . PRO A 1 97 ? -0.491 -5.832 8.786 1.00 93.94 97 PRO A O 1
ATOM 746 N N . LEU A 1 98 ? 1.607 -6.039 8.017 1.00 94.19 98 LEU A N 1
ATOM 747 C CA . LEU A 1 98 ? 1.664 -4.713 7.407 1.00 94.19 98 LEU A CA 1
ATOM 748 C C . LEU A 1 98 ? 0.821 -4.666 6.130 1.00 94.19 98 LEU A C 1
ATOM 750 O O . LEU A 1 98 ? 0.062 -3.721 5.915 1.00 94.19 98 LEU A O 1
ATOM 754 N N . THR A 1 99 ? 0.940 -5.694 5.297 1.00 95.50 99 THR A N 1
ATOM 755 C CA . THR A 1 99 ? 0.215 -5.809 4.032 1.00 95.50 99 THR A CA 1
ATOM 756 C C . THR A 1 99 ? -1.290 -5.882 4.259 1.00 95.50 99 THR A C 1
ATOM 758 O O . THR A 1 99 ? -2.018 -5.078 3.674 1.00 95.50 99 THR A O 1
ATOM 761 N N . SER A 1 100 ? -1.758 -6.744 5.171 1.00 93.94 100 SER A N 1
ATOM 762 C CA . SER A 1 100 ? -3.177 -6.830 5.550 1.00 93.94 100 SER A CA 1
ATOM 763 C C . SER A 1 100 ? -3.718 -5.485 6.025 1.00 93.94 100 SER A C 1
ATOM 765 O O . SER A 1 100 ? -4.756 -5.034 5.542 1.00 93.94 100 SER A O 1
ATOM 767 N N . TYR A 1 101 ? -2.971 -4.767 6.874 1.00 93.44 101 TYR A N 1
ATOM 768 C CA . TYR A 1 101 ? -3.371 -3.434 7.330 1.00 93.44 101 TYR A CA 1
ATOM 769 C C . TYR A 1 101 ? -3.632 -2.468 6.162 1.00 93.44 101 TYR A C 1
ATOM 771 O O . TYR A 1 101 ? -4.654 -1.781 6.132 1.00 93.44 101 TYR A O 1
ATOM 779 N N . PHE A 1 102 ? -2.740 -2.416 5.170 1.00 93.62 102 PHE A N 1
ATOM 780 C CA . PHE A 1 102 ? -2.909 -1.510 4.031 1.00 93.62 102 PHE A CA 1
ATOM 781 C C . PHE A 1 102 ? -3.996 -1.959 3.039 1.00 93.62 102 PHE A C 1
ATOM 783 O O . PHE A 1 102 ? -4.604 -1.101 2.382 1.00 93.62 102 PHE A O 1
ATOM 790 N N . LEU A 1 103 ? -4.279 -3.261 2.946 1.00 92.50 103 LEU A N 1
ATOM 791 C CA . LEU A 1 103 ? -5.348 -3.805 2.105 1.00 92.50 103 LEU A CA 1
ATOM 792 C C . LEU A 1 103 ? -6.740 -3.586 2.715 1.00 92.50 103 LEU A C 1
ATOM 794 O O . LEU A 1 103 ? -7.652 -3.164 2.001 1.00 92.50 103 LEU A O 1
ATOM 798 N N . GLU A 1 104 ? -6.887 -3.802 4.021 1.00 92.44 104 GLU A N 1
ATOM 799 C CA . GLU A 1 104 ? -8.187 -3.886 4.699 1.00 92.44 104 GLU A CA 1
ATOM 800 C C . GLU A 1 104 ? -8.582 -2.573 5.400 1.00 92.44 104 GLU A C 1
ATOM 802 O O . GLU A 1 104 ? -9.743 -2.163 5.367 1.00 92.44 104 GLU A O 1
ATOM 807 N N . CYS A 1 105 ? -7.626 -1.832 5.969 1.00 86.12 105 CYS A N 1
ATOM 808 C CA . CYS A 1 105 ? -7.906 -0.704 6.868 1.00 86.12 105 CYS A CA 1
ATOM 809 C C . CYS A 1 105 ? -7.788 0.672 6.186 1.00 86.12 105 CYS A C 1
ATOM 811 O O . CYS A 1 105 ? -7.115 1.582 6.678 1.00 86.12 105 CYS A O 1
ATOM 813 N N . ALA A 1 106 ? -8.464 0.875 5.050 1.00 80.50 106 ALA A N 1
ATOM 814 C CA . ALA A 1 106 ? -8.320 2.113 4.271 1.00 80.50 106 ALA A CA 1
ATOM 815 C C . ALA A 1 106 ? -8.767 3.395 4.995 1.00 80.50 106 ALA A C 1
ATOM 817 O O . ALA A 1 106 ? -8.155 4.448 4.803 1.00 80.50 106 ALA A O 1
ATOM 818 N N . ALA A 1 107 ? -9.784 3.31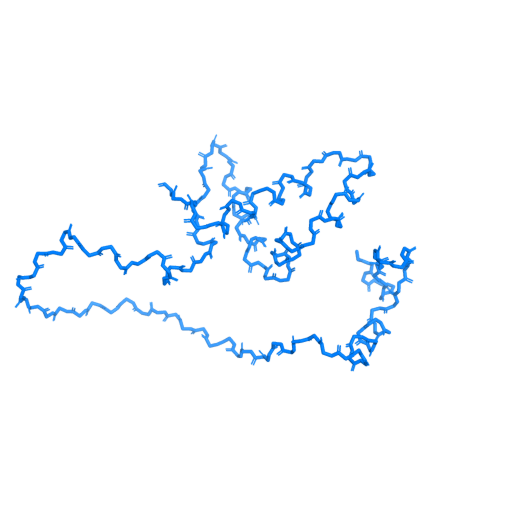0 5.855 1.00 78.75 107 ALA A N 1
ATOM 819 C CA . ALA A 1 107 ? -10.229 4.439 6.670 1.00 78.75 107 ALA A CA 1
ATOM 820 C C . ALA A 1 107 ? -9.147 4.888 7.670 1.00 78.75 107 ALA A C 1
ATOM 822 O O . ALA A 1 107 ? -8.886 6.082 7.792 1.00 78.75 107 ALA A O 1
ATOM 823 N N . ALA A 1 108 ? -8.449 3.943 8.311 1.00 78.12 108 ALA A N 1
ATOM 824 C CA . ALA A 1 108 ? -7.366 4.254 9.244 1.00 78.12 108 ALA A CA 1
ATOM 825 C C . ALA A 1 108 ? -6.200 4.962 8.535 1.00 78.12 108 ALA A C 1
ATOM 827 O O . ALA A 1 108 ? -5.708 5.983 9.012 1.00 78.12 108 ALA A O 1
ATOM 828 N N . VAL A 1 109 ? -5.815 4.492 7.343 1.00 80.94 109 VAL A N 1
ATOM 829 C CA . VAL A 1 109 ? -4.789 5.151 6.515 1.00 80.94 109 VAL A CA 1
ATOM 830 C C . VAL A 1 109 ? -5.204 6.578 6.136 1.00 80.94 109 VAL A C 1
ATOM 832 O O . VAL A 1 109 ? -4.367 7.484 6.108 1.00 80.94 109 VAL A O 1
ATOM 835 N N . ALA A 1 110 ? -6.491 6.800 5.852 1.00 77.31 110 ALA A N 1
ATOM 836 C CA . ALA A 1 110 ? -7.012 8.113 5.489 1.00 77.31 110 ALA A CA 1
ATOM 837 C C . ALA A 1 110 ? -6.960 9.118 6.649 1.00 77.31 110 ALA A C 1
ATOM 839 O O . ALA A 1 110 ? -6.598 10.269 6.401 1.00 77.31 110 ALA A O 1
ATOM 840 N N . VAL A 1 111 ? -7.269 8.674 7.874 1.00 75.69 111 VAL A N 1
ATOM 841 C CA . VAL A 1 111 ? -7.198 9.478 9.107 1.00 75.69 111 VAL A CA 1
ATOM 842 C C . VAL A 1 111 ? -5.751 9.866 9.416 1.00 75.69 111 VAL A C 1
ATOM 844 O O . VAL A 1 111 ? -5.455 11.045 9.588 1.00 75.69 111 VAL A O 1
ATOM 847 N N . LEU A 1 112 ? -4.819 8.907 9.372 1.00 70.50 112 LEU A N 1
ATOM 848 C CA . LEU A 1 112 ? -3.395 9.160 9.642 1.00 70.50 112 LEU A CA 1
ATOM 849 C C . LEU A 1 112 ? -2.734 10.099 8.628 1.00 70.50 112 LEU A C 1
ATOM 851 O O . LEU A 1 112 ? -1.752 10.766 8.940 1.00 70.50 112 LEU A O 1
ATOM 855 N N . ALA A 1 113 ? -3.262 10.153 7.407 1.00 69.00 113 ALA A N 1
ATOM 856 C CA . ALA A 1 113 ? -2.775 11.052 6.369 1.00 69.00 113 ALA A CA 1
ATOM 857 C C . ALA A 1 113 ? -3.237 12.514 6.549 1.00 69.00 113 ALA A C 1
ATOM 859 O O . ALA A 1 113 ? -2.773 13.372 5.799 1.00 69.00 113 ALA A O 1
ATOM 860 N N . GLY A 1 114 ? -4.151 12.796 7.488 1.00 65.94 114 GLY A N 1
ATOM 861 C CA . GLY A 1 114 ? -4.645 14.146 7.782 1.00 65.94 114 GLY A CA 1
ATOM 862 C C . GLY A 1 114 ? -3.634 15.028 8.523 1.00 65.94 114 GLY A C 1
ATOM 863 O O . GLY A 1 114 ? -3.640 16.247 8.348 1.00 65.94 114 GLY A O 1
ATOM 864 N N . ASP A 1 115 ? -2.704 14.429 9.272 1.00 61.50 115 ASP A N 1
ATOM 865 C CA . ASP A 1 115 ? -1.731 15.159 10.083 1.00 61.50 115 ASP A CA 1
ATOM 866 C C . ASP A 1 115 ? -0.407 15.397 9.333 1.00 61.50 115 ASP A C 1
ATOM 868 O O . ASP A 1 115 ? 0.498 14.566 9.275 1.00 61.50 115 ASP A O 1
ATOM 872 N N . LYS A 1 116 ? -0.286 16.603 8.766 1.00 57.00 116 LYS A N 1
ATOM 873 C CA . LYS A 1 116 ? 0.951 17.336 8.400 1.00 57.00 116 LYS A CA 1
ATOM 874 C C . LYS A 1 116 ? 1.942 16.716 7.400 1.00 57.00 116 LYS A C 1
ATOM 876 O O . LYS A 1 116 ? 2.849 17.428 6.971 1.00 57.00 116 LYS A O 1
ATOM 881 N N . LYS A 1 117 ? 1.786 15.469 6.951 1.00 56.31 117 LYS A N 1
ATOM 882 C CA . LYS A 1 117 ? 2.544 14.923 5.810 1.00 56.31 117 LYS A CA 1
ATOM 883 C C . LYS A 1 117 ? 1.609 14.209 4.839 1.00 56.31 117 LYS A C 1
ATOM 885 O O . LYS A 1 117 ? 1.268 13.048 5.067 1.00 56.31 117 LYS A O 1
ATOM 890 N N . PRO A 1 118 ? 1.213 14.857 3.730 1.00 56.81 118 PRO A N 1
ATOM 891 C CA . PRO A 1 118 ? 0.473 14.156 2.706 1.00 56.81 118 PRO A CA 1
ATOM 892 C C . PRO A 1 118 ? 1.379 13.080 2.101 1.00 56.81 118 PRO A C 1
ATOM 894 O O . PRO A 1 118 ? 2.482 13.347 1.635 1.00 56.81 118 PRO A O 1
ATOM 897 N N . GLY A 1 119 ? 0.884 11.849 2.071 1.00 70.88 119 GLY A N 1
ATOM 898 C CA . GLY A 1 119 ? 1.079 11.046 0.872 1.00 70.88 119 GLY A CA 1
ATOM 899 C C . GLY A 1 119 ? 1.910 9.780 0.990 1.00 70.88 119 GLY A C 1
ATOM 900 O O . GLY A 1 119 ? 1.739 8.949 0.113 1.00 70.88 119 GLY A O 1
ATOM 901 N N . LEU A 1 120 ? 2.721 9.543 2.031 1.00 85.44 120 LEU A N 1
ATOM 902 C CA . LEU A 1 120 ? 3.544 8.319 2.041 1.00 85.44 120 LEU A CA 1
ATOM 903 C C . LEU A 1 120 ? 2.704 7.066 2.323 1.00 85.44 120 LEU A C 1
ATOM 905 O O . LEU A 1 120 ? 2.715 6.133 1.528 1.00 85.44 120 LEU A O 1
ATOM 909 N N . SER A 1 121 ? 1.885 7.085 3.380 1.00 88.69 121 SER A N 1
ATOM 910 C CA . SER A 1 121 ? 0.973 5.977 3.698 1.00 88.69 121 SER A CA 1
ATOM 911 C C . SER A 1 121 ? -0.062 5.750 2.593 1.00 88.69 121 SER A C 1
ATOM 913 O O . SER A 1 121 ? -0.375 4.611 2.272 1.00 88.69 121 SER A O 1
ATOM 915 N N . ARG A 1 122 ? -0.563 6.821 1.959 1.00 87.81 122 ARG A N 1
ATOM 916 C CA . ARG A 1 122 ? -1.510 6.718 0.832 1.00 87.81 122 ARG A CA 1
ATOM 917 C C . ARG A 1 122 ? -0.849 6.196 -0.446 1.00 87.81 122 ARG A C 1
ATOM 919 O O . ARG A 1 122 ? -1.439 5.359 -1.120 1.00 87.81 122 ARG A O 1
ATOM 926 N N . ALA A 1 123 ? 0.355 6.662 -0.779 1.00 91.56 123 ALA A N 1
ATOM 927 C CA . ALA A 1 123 ? 1.105 6.169 -1.933 1.00 91.56 123 ALA A CA 1
ATOM 928 C C . ALA A 1 123 ? 1.486 4.698 -1.747 1.00 91.56 123 ALA A C 1
ATOM 930 O O . ALA A 1 123 ? 1.272 3.894 -2.649 1.00 91.56 123 ALA A O 1
ATOM 931 N N . TYR A 1 124 ? 1.957 4.333 -0.553 1.00 94.06 124 TYR A N 1
ATOM 932 C CA . TYR A 1 124 ? 2.251 2.947 -0.215 1.00 94.06 124 TYR A CA 1
ATOM 933 C C . TYR A 1 124 ? 0.992 2.077 -0.256 1.00 94.06 124 TYR A C 1
ATOM 935 O O . TYR A 1 124 ? 1.010 1.008 -0.853 1.00 94.06 124 TYR A O 1
ATOM 943 N N . GLN A 1 125 ? -0.138 2.562 0.269 1.00 93.81 125 GLN A N 1
ATOM 944 C CA . GLN A 1 125 ? -1.408 1.847 0.167 1.00 93.81 125 GLN A CA 1
ATOM 945 C C . GLN A 1 125 ? -1.799 1.567 -1.286 1.00 93.81 125 GLN A C 1
ATOM 947 O O . GLN A 1 125 ? -2.225 0.459 -1.611 1.00 93.81 125 GLN A O 1
ATOM 952 N N . LYS A 1 126 ? -1.688 2.577 -2.156 1.00 93.00 126 LYS A N 1
ATOM 953 C CA . LYS A 1 126 ? -1.994 2.426 -3.578 1.00 93.00 126 LYS A CA 1
ATOM 954 C C . LYS A 1 126 ? -1.089 1.368 -4.213 1.00 93.00 126 LYS A C 1
ATOM 956 O O . LYS A 1 126 ? -1.601 0.469 -4.870 1.00 93.00 126 LYS A O 1
ATOM 961 N N . LEU A 1 127 ? 0.214 1.434 -3.936 1.00 94.88 127 LEU A N 1
ATOM 962 C CA . LEU A 1 127 ? 1.188 0.456 -4.412 1.00 94.88 127 LEU A CA 1
ATOM 963 C C . LEU A 1 127 ? 0.840 -0.968 -3.960 1.00 94.88 127 LEU A C 1
ATOM 965 O O . LEU A 1 127 ? 0.787 -1.867 -4.789 1.00 94.88 127 LEU A O 1
ATOM 969 N N . ILE A 1 128 ? 0.554 -1.183 -2.673 1.00 95.56 128 ILE A N 1
ATOM 970 C CA . ILE A 1 128 ? 0.208 -2.512 -2.148 1.00 95.56 128 ILE A CA 1
ATOM 971 C C . ILE A 1 128 ? -1.075 -3.048 -2.785 1.00 95.56 128 ILE A C 1
ATOM 973 O O . ILE A 1 128 ? -1.122 -4.213 -3.173 1.00 95.56 128 ILE A O 1
ATOM 977 N N . LYS A 1 129 ? -2.093 -2.202 -2.981 1.00 93.75 129 LYS A N 1
ATOM 978 C CA . LYS A 1 129 ? -3.313 -2.600 -3.698 1.00 93.75 129 LYS A CA 1
ATOM 979 C C . LYS A 1 129 ? -3.035 -3.016 -5.138 1.00 93.75 129 LYS A C 1
ATOM 981 O O . LYS A 1 129 ? -3.657 -3.960 -5.609 1.00 93.75 129 LYS A O 1
ATOM 986 N N . GLU A 1 130 ? -2.130 -2.328 -5.827 1.00 93.75 130 GLU A N 1
ATOM 987 C CA . GLU A 1 130 ? -1.729 -2.681 -7.190 1.00 93.75 130 GLU A CA 1
ATOM 988 C C . GLU A 1 130 ? -0.932 -3.989 -7.208 1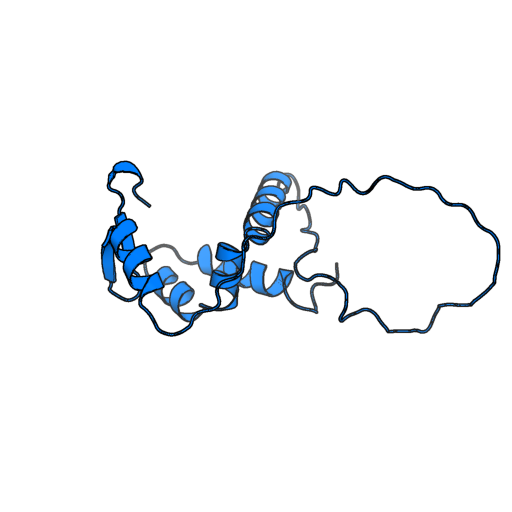.00 93.75 130 GLU A C 1
ATOM 990 O O . GLU A 1 130 ? -1.324 -4.914 -7.918 1.00 93.75 130 GLU A O 1
ATOM 995 N N . MET A 1 131 ? 0.106 -4.116 -6.374 1.00 93.69 131 MET A N 1
ATOM 996 C CA . MET A 1 131 ? 0.963 -5.307 -6.299 1.00 93.69 131 MET A CA 1
ATOM 997 C C . MET A 1 131 ? 0.180 -6.584 -5.972 1.00 93.69 131 MET A C 1
ATOM 999 O O . MET A 1 131 ? 0.462 -7.640 -6.535 1.00 93.69 131 MET A O 1
ATOM 1003 N N . TRP A 1 132 ? -0.822 -6.480 -5.097 1.00 93.50 132 TRP A N 1
ATOM 1004 C CA . TRP A 1 132 ? -1.658 -7.598 -4.649 1.00 93.50 132 TRP A CA 1
ATOM 1005 C C . TRP A 1 132 ? -2.990 -7.711 -5.408 1.00 93.50 132 TRP A C 1
ATOM 1007 O O . TRP A 1 132 ? -3.850 -8.519 -5.041 1.00 93.50 132 TRP A O 1
ATOM 1017 N N . SER A 1 133 ? -3.186 -6.922 -6.469 1.00 89.56 133 SER A N 1
ATOM 1018 C CA . SER A 1 133 ? -4.326 -7.086 -7.373 1.00 89.56 133 SER A CA 1
ATOM 1019 C C . SER A 1 133 ? -4.110 -8.276 -8.309 1.00 89.56 133 SER A C 1
ATOM 1021 O O . SER A 1 133 ? -2.985 -8.648 -8.612 1.00 89.56 133 SER A O 1
ATOM 1023 N N . ARG A 1 134 ? -5.192 -8.845 -8.850 1.00 79.62 134 ARG A N 1
ATOM 1024 C CA . ARG A 1 134 ? -5.100 -9.877 -9.903 1.00 79.62 134 ARG A CA 1
ATOM 1025 C C . ARG A 1 134 ? -4.617 -9.335 -11.260 1.00 79.62 134 ARG A C 1
ATOM 1027 O O . ARG A 1 134 ? -4.477 -10.082 -12.213 1.00 79.62 134 ARG A O 1
ATOM 1034 N N . ARG A 1 135 ? -4.433 -8.018 -11.384 1.00 69.94 135 ARG A N 1
ATOM 1035 C CA . ARG A 1 135 ? -4.225 -7.335 -12.670 1.00 69.94 135 ARG A CA 1
ATOM 1036 C C . ARG A 1 135 ? -2.817 -6.773 -12.841 1.00 69.94 135 ARG A C 1
ATOM 1038 O O . ARG A 1 135 ? -2.512 -6.272 -13.918 1.00 69.94 135 ARG A O 1
ATOM 1045 N N . SER A 1 136 ? -1.961 -6.861 -11.827 1.00 62.09 136 SER A N 1
ATOM 1046 C CA . SER A 1 136 ? -0.550 -6.480 -11.918 1.00 62.09 136 SER A CA 1
ATOM 1047 C C . SER A 1 136 ? 0.225 -7.506 -12.752 1.00 62.09 136 SER A C 1
ATOM 1049 O O . SER A 1 136 ? 0.959 -8.345 -12.242 1.00 62.09 136 SER A O 1
ATOM 1051 N N . ARG A 1 137 ? 0.017 -7.453 -14.069 1.00 56.66 137 ARG A N 1
ATOM 1052 C CA . ARG A 1 137 ? 0.806 -8.166 -15.075 1.00 56.66 137 ARG A CA 1
ATOM 1053 C C . ARG A 1 137 ? 1.996 -7.270 -15.425 1.00 56.66 137 ARG A C 1
ATOM 1055 O O . ARG A 1 137 ? 1.792 -6.084 -15.685 1.00 56.66 137 ARG A O 1
ATOM 1062 N N . GLY A 1 138 ? 3.205 -7.812 -15.288 1.00 51.38 138 GLY A N 1
ATOM 1063 C CA . GLY A 1 138 ? 4.460 -7.129 -15.626 1.00 51.38 138 GLY A CA 1
ATOM 1064 C C . GLY A 1 138 ? 4.652 -6.956 -17.123 1.00 51.38 138 GLY A C 1
ATOM 1065 O O . GLY A 1 138 ? 3.985 -7.691 -17.885 1.00 51.38 138 GLY A O 1
#

Sequence (138 aa):
MNVSTERIWCYLCEKEVHFRAALAYANIGPDTSVVEDMSVSTRLGSVGISVNSDEDLDPDDMDYDDEQRPRGLVGLQNMGNTCYMNAALQALSNTQPLTSYFLECAAAVAVLAGDKKPGLSRAYQKLIKEMWSRRSRG

Organism: NCBI:txid116150

Foldseek 3Di:
DPPVVQWDQDPVVRDIDRVVVVVVVVVVDPDDDDPDDDPPPPPPPDPDPDDDDDDDDDPPDDPPDLVPDQFLPAADDDPDPCVVVRVVLSVQLPPVVNLCCLAPVVVSLVVVCVPDHHDDSPVSSVVSCLRRDSPRDD

InterPro domains:
  IPR001394 Peptidase C19, ubiquitin carboxyl-terminal hydrolase [PF00443] (74-134)
  IPR018200 Ubiquitin specific protease, conserved site [PS00972] (75-90)
  IPR028889 Ubiquitin specific protease UPS, catalytic domain [PS50235] (74-138)
  IPR038765 Papain-like cysteine peptidase superfamily [SSF54001] (72-135)
  IPR050185 Ubiquitin carboxyl-terminal hydrolase [PTHR21646] (55-134)

Secondary structure (DSSP, 8-state):
-BTTTTEEEETTTTEEEEHHHHHHHHTTSS-----------------------------TT----TTTSPTT-------SS-HHHHHHHHHHHT-HHHHHHHHH-HHHHHHHTTSS--SHHHHHHHHHHHHTSTT---

Radius of gyration: 21.29 Å; chains: 1; bounding box: 34×55×57 Å